Protein AF-A0A7W1PMW9-F1 (afdb_monomer)

Secondary structure (DSSP, 8-state):
-HHHHHHHHHHHHHHTT-HHHHHHHHHT----TTS-SSSSHHHHHHHHHHHHHHTT-HHHHHHHHHTTTSS-GGGGGGHHHHHHHHHHHHHHTT-HHHHHHHHHHHHHHTTT--HHHHHHHHHHHHHHHHTT-SSPPPP-----

Sequence (144 aa):
LHTFARSIRARVAADAGRTAEALDHLERSSWGMVESIFEAEALDRYYRAELLSELGRHAEALDWYRTIAERATYELVYVAPARWRQGRLYENAGDRARAVEAYRTVTRVWREADPPLREIVTQASRRLRTLGAERSPEPETRLP

Radius of gyration: 17.08 Å; Cα contacts (8 Å, |Δi|>4): 151; chains: 1; bounding box: 37×32×57 Å

Nearest PDB structures (foldseek):
  7dhg-assembly1_C  TM=6.725E-01  e=5.195E-03  Homo sapiens
  6hc2-assembly4_S  TM=7.083E-01  e=3.179E-02  Homo sapiens
  4gpk-assembly2_H  TM=4.768E-01  e=1.192E-01  Bacillus thuringiensis serovar thuringiensis
  4gpk-assembly1_D  TM=4.739E-01  e=2.484E-01  Bacillus thuringiensis serovar thuringiensis
  4gpk-assembly2_F  TM=4.873E-01  e=3.332E-01  Bacillus thuringiensis serovar thuringiensis

Foldseek 3Di:
DVQVVLQVVLVVCVVVVNLVSSLVSLVPRDPDPPPDPDDDPLVSLQVNLVSCVVVVVNVVSLVSLVCQPVRDPVSLVCLLVSLLSQLVSCVVVVVLVSNLVSLVSNCVSCVPPDPVSVVSNVVSCVVCVVSVNNDDDDPPPDDD

Structure (mmCIF, N/CA/C/O backbone):
data_AF-A0A7W1PMW9-F1
#
_entry.id   AF-A0A7W1PMW9-F1
#
loop_
_atom_site.group_PDB
_atom_site.id
_atom_site.type_symbol
_atom_site.label_atom_id
_atom_site.label_alt_id
_atom_site.label_comp_id
_atom_site.label_asym_id
_atom_site.label_entity_id
_atom_site.label_seq_id
_atom_site.pdbx_PDB_ins_code
_atom_site.Cartn_x
_atom_site.Cartn_y
_atom_site.Cartn_z
_atom_site.occupancy
_atom_site.B_iso_or_equiv
_atom_site.auth_seq_id
_atom_site.auth_comp_id
_atom_site.auth_asym_id
_atom_site.auth_atom_id
_atom_site.pdbx_PDB_model_num
ATOM 1 N N . LEU A 1 1 ? 21.163 -8.926 -14.166 1.00 58.69 1 LEU A N 1
ATOM 2 C CA . LEU A 1 1 ? 21.327 -7.510 -14.597 1.00 58.69 1 LEU A CA 1
ATOM 3 C C . LEU A 1 1 ? 20.079 -6.860 -15.224 1.00 58.69 1 LEU A C 1
ATOM 5 O O . LEU A 1 1 ? 20.029 -5.641 -15.280 1.00 58.69 1 LEU A O 1
ATOM 9 N N . HIS A 1 2 ? 19.042 -7.601 -15.644 1.00 78.56 2 HIS A N 1
ATOM 10 C CA . HIS A 1 2 ? 17.829 -6.992 -16.228 1.00 78.56 2 HIS A CA 1
ATOM 11 C C . HIS A 1 2 ? 16.819 -6.456 -15.193 1.0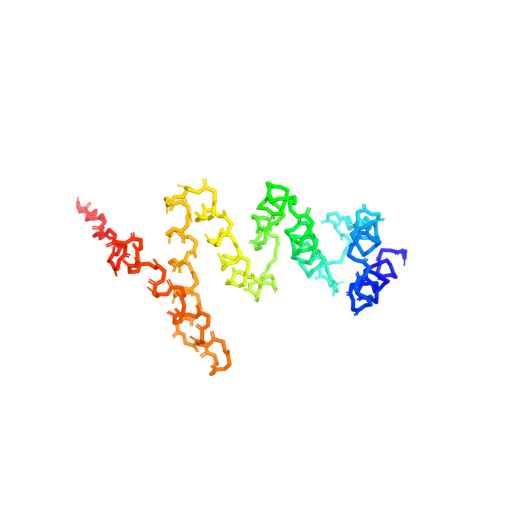0 78.56 2 HIS A C 1
ATOM 13 O O . HIS A 1 2 ? 15.973 -5.637 -15.541 1.00 78.56 2 HIS A O 1
ATOM 19 N N . THR A 1 3 ? 16.899 -6.898 -13.935 1.00 84.31 3 THR A N 1
ATOM 20 C CA . THR A 1 3 ? 15.920 -6.585 -12.881 1.00 84.31 3 THR A CA 1
ATOM 21 C C . THR A 1 3 ? 15.881 -5.096 -12.537 1.00 84.31 3 THR A C 1
ATOM 23 O O . THR A 1 3 ? 14.818 -4.487 -12.617 1.00 84.31 3 THR A O 1
ATOM 26 N N . PHE A 1 4 ? 17.034 -4.477 -12.266 1.00 84.00 4 PHE A N 1
ATOM 27 C CA . PHE A 1 4 ? 17.096 -3.046 -11.954 1.00 84.00 4 PHE A CA 1
ATOM 28 C C . PHE A 1 4 ? 16.629 -2.173 -13.127 1.00 84.00 4 PHE A C 1
ATOM 30 O O . PHE A 1 4 ? 15.825 -1.264 -12.951 1.00 84.00 4 PHE A O 1
ATOM 37 N N . ALA A 1 5 ? 17.031 -2.505 -14.359 1.00 88.81 5 ALA A N 1
ATOM 38 C CA . ALA A 1 5 ? 16.551 -1.800 -15.547 1.00 88.81 5 ALA A CA 1
ATOM 39 C C . ALA A 1 5 ? 15.019 -1.880 -15.696 1.00 88.81 5 ALA A C 1
ATOM 41 O O . ALA A 1 5 ? 14.392 -0.905 -16.107 1.00 88.81 5 ALA A O 1
ATOM 42 N N . ARG A 1 6 ? 14.402 -3.018 -15.346 1.00 90.62 6 ARG A N 1
ATOM 43 C CA . ARG A 1 6 ? 12.938 -3.158 -15.312 1.00 90.62 6 ARG A CA 1
ATOM 44 C C . ARG A 1 6 ? 12.305 -2.315 -14.206 1.00 90.62 6 ARG A C 1
ATOM 46 O O . ARG A 1 6 ? 11.312 -1.659 -14.493 1.00 90.62 6 ARG A O 1
ATOM 53 N N . SER A 1 7 ? 12.897 -2.265 -13.011 1.00 89.38 7 SER A N 1
ATOM 54 C CA . SER A 1 7 ? 12.450 -1.370 -11.931 1.00 89.38 7 SER A CA 1
ATOM 55 C C . SER A 1 7 ? 12.423 0.089 -12.400 1.00 89.38 7 SER A C 1
ATOM 57 O O . SER A 1 7 ? 11.382 0.741 -12.343 1.00 89.38 7 SER A O 1
ATOM 59 N N . ILE A 1 8 ? 13.511 0.581 -13.003 1.00 90.88 8 ILE A N 1
ATOM 60 C CA . ILE A 1 8 ? 13.562 1.953 -13.533 1.00 90.88 8 ILE A CA 1
ATOM 61 C C . ILE A 1 8 ? 12.517 2.180 -14.634 1.00 90.88 8 ILE A C 1
ATOM 63 O O . ILE A 1 8 ? 11.807 3.185 -14.605 1.00 90.88 8 ILE A O 1
ATOM 67 N N . ARG A 1 9 ? 12.359 1.247 -15.583 1.00 94.12 9 ARG A N 1
ATOM 68 C CA . ARG A 1 9 ? 11.322 1.359 -16.627 1.00 94.12 9 ARG A CA 1
ATOM 69 C C . ARG A 1 9 ? 9.913 1.380 -16.044 1.00 94.12 9 ARG A C 1
ATOM 71 O O . ARG A 1 9 ? 9.083 2.138 -16.535 1.00 94.12 9 ARG A O 1
ATOM 78 N N . ALA A 1 10 ? 9.655 0.614 -14.985 1.00 94.38 10 ALA A N 1
ATOM 79 C CA . ALA A 1 10 ? 8.382 0.665 -14.282 1.00 94.38 10 ALA A CA 1
ATOM 80 C C . ALA A 1 10 ? 8.106 2.067 -13.726 1.00 94.38 10 ALA A C 1
ATOM 82 O O . ALA A 1 10 ? 7.001 2.578 -13.886 1.00 94.38 10 ALA A O 1
ATOM 83 N N . ARG A 1 11 ? 9.115 2.731 -13.141 1.00 93.62 11 ARG A N 1
ATOM 84 C CA . ARG A 1 11 ? 8.976 4.111 -12.641 1.00 93.62 11 ARG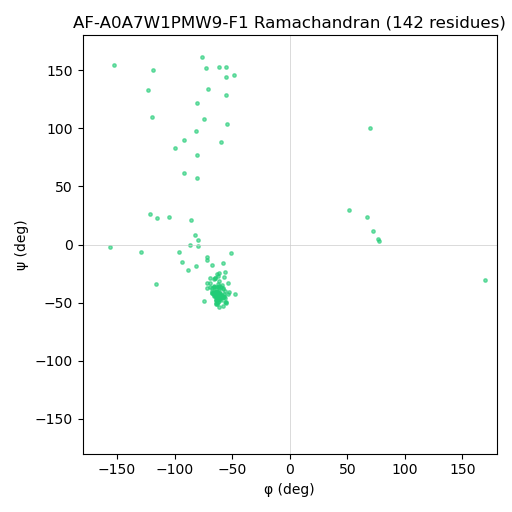 A CA 1
ATOM 85 C C . ARG A 1 11 ? 8.674 5.104 -13.753 1.00 93.62 11 ARG A C 1
ATOM 87 O O . ARG A 1 11 ? 7.774 5.917 -13.593 1.00 93.62 11 ARG A O 1
ATOM 94 N N . VAL A 1 12 ? 9.381 5.005 -14.878 1.00 96.25 12 VAL A N 1
ATOM 95 C CA . VAL A 1 12 ? 9.151 5.875 -16.043 1.00 96.25 12 VAL A CA 1
ATOM 96 C C . VAL A 1 12 ? 7.750 5.665 -16.625 1.00 96.25 12 VAL A C 1
ATOM 98 O O . VAL A 1 12 ? 7.070 6.630 -16.960 1.00 96.25 12 VAL A O 1
ATOM 101 N N . ALA A 1 13 ? 7.294 4.415 -16.736 1.00 97.00 13 ALA A N 1
ATOM 102 C CA . ALA A 1 13 ? 5.946 4.116 -17.212 1.00 97.00 13 ALA A CA 1
ATOM 103 C C . ALA A 1 13 ? 4.866 4.632 -16.244 1.00 97.00 13 ALA A C 1
ATOM 105 O O . ALA A 1 13 ? 3.877 5.205 -16.698 1.00 97.00 13 ALA A O 1
ATOM 106 N N . ALA A 1 14 ? 5.070 4.487 -14.929 1.00 94.69 14 ALA A N 1
ATOM 107 C CA . ALA A 1 14 ? 4.143 4.976 -13.908 1.00 94.69 14 ALA A CA 1
ATOM 108 C C . ALA A 1 14 ? 4.030 6.509 -13.920 1.00 94.69 14 ALA A C 1
ATOM 110 O O . ALA A 1 14 ? 2.920 7.033 -13.918 1.00 94.69 14 ALA A O 1
ATOM 111 N N . ASP A 1 15 ? 5.159 7.218 -14.009 1.00 95.50 15 ASP A N 1
ATOM 112 C CA . ASP A 1 15 ? 5.196 8.686 -14.103 1.00 95.50 15 ASP A CA 1
ATOM 113 C C . ASP A 1 15 ? 4.477 9.202 -15.363 1.00 95.50 15 ASP A C 1
ATOM 115 O O . ASP A 1 15 ? 3.809 10.231 -15.346 1.00 95.50 15 ASP A O 1
ATOM 119 N N . ALA A 1 16 ? 4.512 8.419 -16.445 1.00 96.88 16 ALA A N 1
ATOM 120 C CA . ALA A 1 16 ? 3.770 8.693 -17.672 1.00 96.88 16 ALA A CA 1
ATOM 121 C C . ALA A 1 16 ? 2.288 8.248 -17.640 1.00 96.88 16 ALA A C 1
ATOM 123 O O . ALA A 1 16 ? 1.633 8.253 -18.683 1.00 96.88 16 ALA A O 1
ATOM 124 N N . GLY A 1 17 ? 1.760 7.812 -16.489 1.00 95.88 17 GLY A N 1
ATOM 125 C CA . GLY A 1 17 ? 0.374 7.350 -16.332 1.00 95.88 17 GLY A CA 1
ATOM 126 C C . GLY A 1 17 ? 0.072 5.986 -16.966 1.00 95.88 17 GLY A C 1
ATOM 127 O O . GLY A 1 17 ? -1.090 5.601 -17.093 1.00 95.88 17 GLY A O 1
ATOM 128 N N . ARG A 1 18 ? 1.095 5.227 -17.378 1.00 97.75 18 ARG A N 1
ATOM 129 C CA . ARG A 1 18 ? 0.954 3.899 -17.997 1.00 97.75 18 ARG A CA 1
ATOM 130 C C . ARG A 1 18 ? 1.011 2.800 -16.934 1.00 97.75 18 ARG A C 1
ATOM 132 O O . ARG A 1 18 ? 1.888 1.939 -16.954 1.00 97.75 18 ARG A O 1
ATOM 139 N N . THR A 1 19 ? 0.057 2.820 -16.000 1.00 97.19 19 THR A N 1
ATOM 140 C CA . THR A 1 19 ? 0.023 1.955 -14.801 1.00 97.19 19 THR A CA 1
ATOM 141 C C . THR A 1 19 ? 0.142 0.458 -15.120 1.00 97.19 19 THR A C 1
ATOM 143 O O . THR A 1 19 ? 0.891 -0.257 -14.457 1.00 97.19 19 THR A O 1
ATOM 146 N N . ALA A 1 20 ? -0.544 -0.034 -16.159 1.00 97.31 20 ALA A N 1
ATOM 147 C CA . ALA A 1 20 ? -0.486 -1.450 -16.539 1.00 97.31 20 ALA A CA 1
ATOM 148 C C . ALA A 1 20 ? 0.892 -1.871 -17.085 1.00 97.31 20 ALA A C 1
ATOM 150 O O . ALA A 1 20 ? 1.388 -2.944 -16.748 1.00 97.31 20 ALA A O 1
ATOM 151 N N . GLU A 1 21 ? 1.532 -1.015 -17.887 1.00 97.38 21 GLU A N 1
ATOM 152 C CA . GLU A 1 21 ? 2.891 -1.247 -18.395 1.00 97.38 21 GLU A CA 1
ATOM 153 C C . GLU A 1 21 ? 3.916 -1.207 -17.256 1.00 97.38 21 GLU A C 1
ATOM 155 O O . GLU A 1 21 ? 4.809 -2.051 -17.179 1.00 97.38 21 GLU A O 1
ATOM 160 N N . ALA A 1 22 ? 3.755 -0.258 -16.330 1.00 96.94 22 ALA A N 1
ATOM 161 C CA . ALA A 1 22 ? 4.592 -0.171 -15.144 1.00 96.94 22 ALA A CA 1
ATOM 162 C C . ALA A 1 22 ? 4.524 -1.454 -14.310 1.00 96.94 22 ALA A C 1
ATOM 164 O O . ALA A 1 22 ? 5.559 -1.979 -13.891 1.00 96.94 22 ALA A O 1
ATOM 165 N N . LEU A 1 23 ? 3.313 -1.982 -14.107 1.00 96.44 23 LEU A N 1
ATOM 166 C CA . LEU A 1 23 ? 3.119 -3.223 -13.373 1.00 96.44 23 LEU A CA 1
ATOM 167 C C . LEU A 1 23 ? 3.805 -4.387 -14.089 1.00 96.44 23 LEU A C 1
ATOM 169 O O . LEU A 1 23 ? 4.603 -5.072 -13.460 1.00 96.44 23 LEU A O 1
ATOM 173 N N . ASP A 1 24 ? 3.579 -4.557 -15.392 1.00 95.69 24 ASP A N 1
ATOM 174 C CA . ASP A 1 24 ? 4.196 -5.622 -16.192 1.00 95.69 24 ASP A CA 1
ATOM 175 C C . ASP A 1 24 ? 5.732 -5.651 -16.065 1.00 95.69 24 ASP A C 1
ATOM 177 O O . ASP A 1 24 ? 6.338 -6.717 -15.909 1.00 95.69 24 ASP A O 1
ATOM 181 N N . HIS A 1 25 ? 6.379 -4.483 -16.048 1.00 94.44 25 HIS A N 1
ATOM 182 C CA . HIS A 1 25 ? 7.816 -4.394 -15.799 1.00 94.44 25 HIS A CA 1
ATOM 183 C C . HIS A 1 25 ? 8.227 -4.943 -14.425 1.00 94.44 25 HIS A C 1
ATOM 185 O O . HIS A 1 25 ? 9.223 -5.671 -14.348 1.00 94.44 25 HIS A O 1
ATOM 191 N N . LEU A 1 26 ? 7.467 -4.644 -13.365 1.00 91.94 26 LEU A N 1
ATOM 192 C CA . LEU A 1 26 ? 7.713 -5.177 -12.021 1.00 91.94 26 LEU A CA 1
ATOM 193 C C . LEU A 1 26 ? 7.361 -6.663 -11.898 1.00 91.94 26 LEU A C 1
ATOM 195 O O . LEU A 1 26 ? 8.031 -7.380 -11.167 1.00 91.94 26 LEU A O 1
ATOM 199 N N . GLU A 1 27 ? 6.353 -7.174 -12.605 1.00 91.06 27 GLU A N 1
ATOM 200 C CA . GLU A 1 27 ? 6.028 -8.611 -12.557 1.00 91.06 27 GLU A CA 1
ATOM 201 C C . GLU A 1 27 ? 7.110 -9.463 -13.227 1.00 91.06 27 GLU A C 1
ATOM 203 O O . GLU A 1 27 ? 7.350 -10.604 -12.835 1.00 91.06 27 GLU A O 1
ATOM 208 N N . ARG A 1 28 ? 7.803 -8.886 -14.213 1.00 88.38 28 ARG A N 1
ATOM 209 C CA . ARG A 1 28 ? 8.942 -9.495 -14.911 1.00 88.38 28 ARG A CA 1
ATOM 210 C C . ARG A 1 28 ? 10.277 -9.252 -14.206 1.00 88.38 28 ARG A C 1
ATOM 212 O O . ARG A 1 28 ? 11.323 -9.674 -14.720 1.00 88.38 28 ARG A O 1
ATOM 219 N N . SER A 1 29 ? 10.295 -8.533 -13.086 1.00 80.44 29 SER A N 1
ATOM 220 C CA . SER A 1 29 ? 11.501 -8.358 -12.286 1.00 80.44 29 SER A CA 1
ATOM 221 C C . SER A 1 29 ? 11.688 -9.604 -11.408 1.00 80.44 29 SER A C 1
ATOM 223 O O . SER A 1 29 ? 10.809 -10.018 -10.658 1.00 80.44 29 SER A O 1
ATOM 225 N N . SER A 1 30 ? 12.827 -10.278 -11.561 1.00 69.19 30 SER A N 1
ATOM 226 C CA . SER A 1 30 ? 13.188 -11.429 -10.735 1.00 69.19 30 SER A CA 1
ATOM 227 C C . SER A 1 30 ? 14.146 -10.946 -9.653 1.00 69.19 30 SER A C 1
ATOM 229 O O . SER A 1 30 ? 15.365 -10.993 -9.834 1.00 69.19 30 SER A O 1
ATOM 231 N N . TRP A 1 31 ? 13.600 -10.407 -8.565 1.00 69.50 31 TRP A N 1
ATOM 232 C CA . TRP A 1 31 ? 14.373 -10.204 -7.342 1.00 69.50 31 TRP A CA 1
ATOM 233 C C . TRP A 1 31 ? 14.559 -11.578 -6.685 1.00 69.50 31 TRP A C 1
ATOM 235 O O . TRP A 1 31 ? 13.596 -12.201 -6.238 1.00 69.50 31 TRP A O 1
ATOM 245 N N . GLY A 1 32 ? 15.779 -12.117 -6.739 1.00 59.47 32 GLY A N 1
ATOM 246 C CA . GLY A 1 32 ? 16.118 -13.375 -6.076 1.00 59.47 32 GLY A CA 1
ATOM 247 C C . GLY A 1 32 ? 16.209 -13.188 -4.560 1.00 59.47 32 GLY A C 1
ATOM 248 O O . GLY A 1 32 ? 16.588 -12.121 -4.095 1.00 59.47 32 GLY A O 1
ATOM 249 N N . MET A 1 33 ? 15.937 -14.244 -3.784 1.00 51.44 33 MET A N 1
ATOM 250 C CA . MET A 1 33 ? 15.950 -14.221 -2.306 1.00 51.44 33 MET A CA 1
ATOM 251 C C . MET A 1 33 ? 17.300 -13.792 -1.685 1.00 51.44 33 MET A C 1
ATOM 253 O O . MET A 1 33 ? 17.358 -13.487 -0.499 1.00 51.44 33 MET A O 1
ATOM 257 N N . VAL A 1 34 ? 18.383 -13.811 -2.471 1.00 49.41 34 VAL A N 1
ATOM 258 C CA . VAL A 1 34 ? 19.773 -13.592 -2.030 1.00 49.41 34 VAL A CA 1
ATOM 259 C C . VAL A 1 34 ? 20.490 -12.531 -2.886 1.00 49.41 34 VAL A C 1
ATOM 261 O O . VAL A 1 34 ? 21.603 -12.119 -2.569 1.00 49.41 34 VAL A O 1
ATOM 264 N N . GLU A 1 35 ? 19.865 -12.036 -3.960 1.00 47.31 35 GLU A N 1
ATOM 265 C CA . GLU A 1 35 ? 20.504 -11.073 -4.861 1.00 47.31 35 GLU A CA 1
ATOM 266 C C . GLU A 1 35 ? 20.197 -9.639 -4.426 1.00 47.31 35 GLU A C 1
ATOM 268 O O . GLU A 1 35 ? 19.241 -9.009 -4.865 1.00 47.31 35 GLU A O 1
ATOM 273 N N . SER A 1 36 ? 21.090 -9.144 -3.570 1.00 52.41 36 SER A N 1
ATOM 274 C CA . SER A 1 36 ? 21.241 -7.757 -3.141 1.00 52.41 36 SER A CA 1
ATOM 275 C C . SER A 1 36 ? 20.129 -7.204 -2.242 1.00 52.41 36 SER A C 1
ATOM 277 O O . SER A 1 36 ? 19.118 -6.664 -2.677 1.00 52.41 36 SER A O 1
ATOM 279 N N . ILE A 1 37 ? 20.437 -7.182 -0.943 1.00 51.09 37 ILE A N 1
ATOM 280 C CA . ILE A 1 37 ? 19.869 -6.274 0.074 1.00 51.09 37 ILE A CA 1
ATOM 281 C C . ILE A 1 37 ? 19.917 -4.783 -0.322 1.00 51.09 37 ILE A C 1
ATOM 283 O O . ILE A 1 37 ? 19.339 -3.950 0.371 1.00 51.09 37 ILE A O 1
ATOM 287 N N . PHE A 1 38 ? 20.578 -4.439 -1.427 1.00 55.03 38 PHE A N 1
ATOM 288 C CA . PHE A 1 38 ? 20.664 -3.097 -1.970 1.00 55.03 38 PHE A CA 1
ATOM 289 C C . PHE A 1 38 ? 20.078 -3.072 -3.385 1.00 55.03 38 PHE A C 1
ATOM 291 O O . PHE A 1 38 ? 20.633 -3.643 -4.318 1.00 55.03 38 PHE A O 1
ATOM 298 N N . GLU A 1 39 ? 18.920 -2.433 -3.536 1.00 58.78 39 GLU A N 1
ATOM 299 C CA . GLU A 1 39 ? 18.816 -1.153 -4.265 1.00 58.78 39 GLU A CA 1
ATOM 300 C C . GLU A 1 39 ? 17.351 -0.778 -4.518 1.00 58.78 39 GLU A C 1
ATOM 302 O O . GLU A 1 39 ? 17.026 0.405 -4.499 1.00 58.78 39 GLU A O 1
ATOM 307 N N . ALA A 1 40 ? 16.438 -1.745 -4.666 1.00 65.75 40 ALA A N 1
ATOM 308 C CA . ALA A 1 40 ? 15.032 -1.413 -4.911 1.00 65.75 40 ALA A CA 1
ATOM 309 C C . ALA A 1 40 ? 13.997 -2.476 -4.519 1.00 65.75 40 ALA A C 1
ATOM 311 O O . ALA A 1 40 ? 12.819 -2.189 -4.663 1.00 65.75 40 ALA A O 1
ATOM 312 N N . GLU A 1 41 ? 14.345 -3.668 -4.014 1.00 80.88 41 GLU A N 1
ATOM 313 C CA . GLU A 1 41 ? 13.343 -4.743 -3.857 1.00 80.88 41 GLU A CA 1
ATOM 314 C C . GLU A 1 41 ? 12.137 -4.323 -2.994 1.00 80.88 41 GLU A C 1
ATOM 316 O O . GLU A 1 41 ? 10.988 -4.497 -3.398 1.00 80.88 41 GLU A O 1
ATOM 321 N N . ALA A 1 42 ? 12.367 -3.741 -1.815 1.00 85.25 42 ALA A N 1
ATOM 322 C CA . ALA A 1 42 ? 11.272 -3.287 -0.957 1.00 85.25 42 ALA A CA 1
ATOM 323 C C . ALA A 1 42 ? 10.478 -2.128 -1.576 1.00 85.25 42 ALA A C 1
ATOM 325 O O . ALA A 1 42 ? 9.252 -2.082 -1.456 1.00 85.25 42 ALA A O 1
ATOM 326 N N . LEU A 1 43 ? 11.171 -1.227 -2.281 1.00 87.31 43 LEU A N 1
ATOM 327 C CA . LEU A 1 43 ? 10.544 -0.148 -3.037 1.00 87.31 43 LEU A CA 1
ATOM 328 C C . LEU A 1 43 ? 9.655 -0.710 -4.151 1.00 87.31 43 LEU A C 1
ATOM 330 O O . LEU A 1 43 ? 8.519 -0.270 -4.284 1.00 87.31 43 LEU A O 1
ATOM 334 N N . ASP A 1 44 ? 10.135 -1.689 -4.913 1.00 90.62 44 ASP A N 1
ATOM 335 C CA . ASP A 1 44 ? 9.416 -2.353 -5.998 1.00 90.62 44 ASP A CA 1
ATOM 336 C C . ASP A 1 44 ? 8.206 -3.122 -5.472 1.00 90.62 44 ASP A C 1
ATOM 338 O O . ASP A 1 44 ? 7.138 -3.047 -6.071 1.00 90.62 44 ASP A O 1
ATOM 342 N N . ARG A 1 45 ? 8.327 -3.813 -4.332 1.00 91.62 45 ARG A N 1
ATOM 343 C CA . ARG A 1 45 ? 7.190 -4.477 -3.672 1.00 91.62 45 ARG A CA 1
ATOM 344 C C . ARG A 1 45 ? 6.124 -3.472 -3.252 1.00 91.62 45 ARG A C 1
ATOM 346 O O . ARG A 1 45 ? 4.946 -3.671 -3.547 1.00 91.62 45 ARG A O 1
ATOM 353 N N . TYR A 1 46 ? 6.537 -2.373 -2.620 1.00 93.94 46 TYR A N 1
ATOM 354 C CA . TYR A 1 46 ? 5.630 -1.288 -2.254 1.00 93.94 46 TYR A CA 1
ATOM 355 C C . TYR A 1 46 ? 4.967 -0.675 -3.498 1.00 93.94 46 TYR A C 1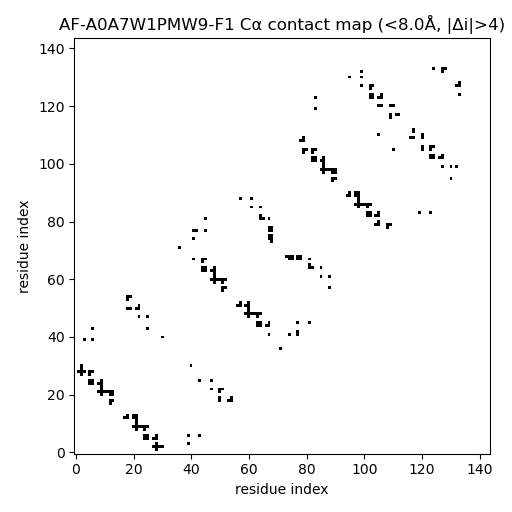
ATOM 357 O O . TYR A 1 46 ? 3.752 -0.500 -3.531 1.00 93.94 46 TYR A O 1
ATOM 365 N N . TYR A 1 47 ? 5.734 -0.397 -4.553 1.00 94.19 47 TYR A N 1
ATOM 366 C CA . TYR A 1 47 ? 5.200 0.205 -5.775 1.00 94.19 47 TYR A CA 1
ATOM 367 C C . TYR A 1 47 ? 4.293 -0.735 -6.557 1.00 94.19 47 TYR A C 1
ATOM 369 O O . TYR A 1 47 ? 3.275 -0.301 -7.084 1.00 94.19 47 TYR A O 1
ATOM 377 N N . ARG A 1 48 ? 4.609 -2.030 -6.594 1.00 95.75 48 ARG A N 1
ATOM 378 C CA . ARG A 1 48 ? 3.727 -3.046 -7.164 1.00 95.75 48 ARG A CA 1
ATOM 379 C C . ARG A 1 48 ? 2.372 -3.032 -6.464 1.00 95.75 48 ARG A C 1
ATOM 381 O O . ARG A 1 48 ? 1.351 -3.070 -7.142 1.00 95.75 48 ARG A O 1
ATOM 388 N N . ALA A 1 49 ? 2.357 -2.915 -5.137 1.00 97.00 49 ALA A N 1
ATOM 389 C CA . ALA A 1 49 ? 1.122 -2.796 -4.371 1.00 97.00 49 ALA A CA 1
ATOM 390 C C . ALA A 1 49 ? 0.333 -1.514 -4.708 1.00 97.00 49 ALA A C 1
ATOM 392 O O . ALA A 1 49 ? -0.888 -1.578 -4.856 1.00 97.00 49 ALA A O 1
ATOM 393 N N . GLU A 1 50 ? 1.006 -0.371 -4.884 1.00 97.38 50 GLU A N 1
ATOM 394 C CA . GLU A 1 50 ? 0.357 0.881 -5.310 1.00 97.38 50 GLU A CA 1
ATOM 395 C C . GLU A 1 50 ? -0.273 0.733 -6.706 1.00 97.38 50 GLU A C 1
ATOM 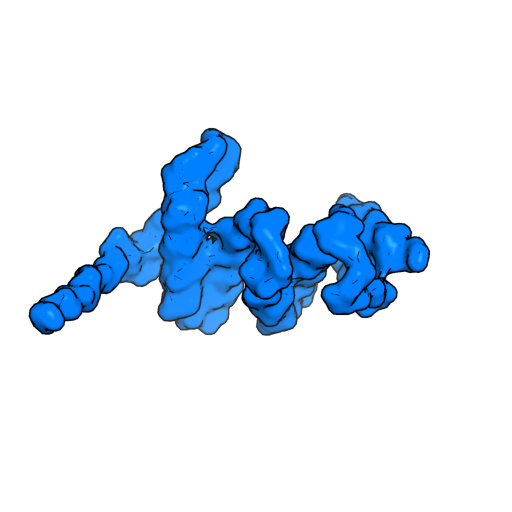397 O O . GLU A 1 50 ? -1.465 0.993 -6.863 1.00 97.38 50 GLU A O 1
ATOM 402 N N . LEU A 1 51 ? 0.471 0.214 -7.691 1.00 97.81 51 LEU A N 1
ATOM 403 C CA . LEU A 1 51 ? -0.020 0.011 -9.062 1.00 97.81 51 LEU A CA 1
ATOM 404 C C . LEU A 1 51 ? -1.195 -0.977 -9.116 1.00 97.81 51 LEU A C 1
ATOM 406 O O . LEU A 1 51 ? -2.184 -0.747 -9.809 1.00 97.81 51 LEU A O 1
ATOM 410 N N . LEU A 1 52 ? -1.122 -2.074 -8.356 1.00 98.12 52 LEU A N 1
ATOM 411 C CA . LEU A 1 52 ? -2.233 -3.019 -8.216 1.00 98.12 52 LEU A CA 1
ATOM 412 C C . LEU A 1 52 ? -3.465 -2.341 -7.609 1.00 98.12 52 LEU A C 1
ATOM 414 O O . LEU A 1 52 ? -4.581 -2.549 -8.085 1.00 98.12 52 LEU A O 1
ATOM 418 N N . SER A 1 53 ? -3.273 -1.506 -6.585 1.00 97.81 53 SER A N 1
ATOM 419 C CA . SER A 1 53 ? -4.363 -0.761 -5.960 1.00 97.81 53 SER A CA 1
ATOM 420 C C . SER A 1 53 ? -5.011 0.232 -6.929 1.00 97.81 53 SER A C 1
ATOM 422 O O . SER A 1 53 ? -6.236 0.341 -6.929 1.00 97.81 53 SER A O 1
ATOM 424 N N . GLU A 1 54 ? -4.224 0.938 -7.744 1.00 96.81 54 GLU A N 1
ATOM 425 C CA . GLU A 1 54 ? -4.717 1.859 -8.780 1.00 96.81 54 GLU A CA 1
ATOM 426 C C . GLU A 1 54 ? -5.544 1.141 -9.852 1.00 96.81 54 GLU A C 1
ATOM 428 O O . GLU A 1 54 ? -6.563 1.661 -10.300 1.00 96.81 54 GLU A O 1
ATOM 433 N N . LEU A 1 55 ? -5.158 -0.085 -10.209 1.00 97.56 55 LEU A N 1
ATOM 434 C CA . LEU A 1 55 ? -5.887 -0.935 -11.155 1.00 97.56 55 LEU A CA 1
ATOM 435 C C . LEU A 1 55 ? -7.105 -1.647 -10.536 1.00 97.56 55 LEU A C 1
ATOM 437 O O . LEU A 1 55 ? -7.725 -2.480 -11.195 1.00 97.56 55 LEU A O 1
ATOM 441 N N . GLY A 1 56 ? -7.441 -1.382 -9.269 1.00 97.38 56 GLY A N 1
ATOM 442 C CA . GLY A 1 56 ? -8.557 -2.036 -8.574 1.00 97.38 56 GLY A CA 1
ATOM 443 C C . GLY A 1 56 ? -8.270 -3.469 -8.101 1.00 97.38 56 GLY A C 1
ATOM 444 O O . GLY A 1 56 ? -9.148 -4.123 -7.538 1.00 97.38 56 GLY A O 1
ATOM 445 N N . ARG A 1 57 ? -7.039 -3.972 -8.265 1.00 98.00 57 ARG A N 1
ATOM 446 C CA . ARG A 1 57 ? -6.590 -5.311 -7.831 1.00 98.00 57 ARG A CA 1
ATOM 447 C C . ARG A 1 57 ? -6.252 -5.311 -6.334 1.00 98.00 57 ARG A C 1
ATOM 449 O O . ARG A 1 57 ? -5.135 -5.607 -5.914 1.00 98.00 57 ARG A O 1
ATOM 456 N N . HIS A 1 58 ? -7.231 -4.940 -5.509 1.00 97.88 58 HIS A N 1
ATOM 457 C CA . HIS A 1 58 ? -7.036 -4.631 -4.088 1.00 97.88 58 HIS A CA 1
ATOM 458 C C . HIS A 1 58 ? -6.558 -5.817 -3.243 1.00 97.88 58 HIS A C 1
ATOM 460 O O . HIS A 1 58 ? -5.741 -5.622 -2.346 1.00 97.88 58 HIS A O 1
ATOM 466 N N . ALA A 1 59 ? -7.032 -7.035 -3.523 1.00 97.06 59 ALA A N 1
ATOM 467 C CA . ALA A 1 59 ? -6.599 -8.230 -2.795 1.00 97.06 59 ALA A CA 1
ATOM 468 C C . ALA A 1 59 ? -5.095 -8.488 -2.987 1.00 97.06 59 ALA A C 1
ATOM 470 O O . ALA A 1 59 ? -4.359 -8.639 -2.017 1.00 97.06 59 ALA A O 1
ATOM 471 N N . GLU A 1 60 ? -4.622 -8.423 -4.231 1.00 97.06 60 GLU A N 1
ATOM 472 C CA . GLU A 1 60 ? -3.204 -8.605 -4.546 1.00 97.06 60 GLU A CA 1
ATOM 473 C C . GLU A 1 60 ? -2.350 -7.460 -3.994 1.00 97.06 60 GLU A C 1
ATOM 475 O O . GLU A 1 60 ? -1.254 -7.689 -3.486 1.00 97.06 60 GLU A O 1
ATOM 480 N N . ALA A 1 61 ? -2.857 -6.223 -4.032 1.00 98.06 61 ALA A N 1
ATOM 481 C CA . ALA A 1 61 ? -2.186 -5.093 -3.397 1.00 98.06 61 ALA A CA 1
ATOM 482 C C . ALA A 1 61 ? -1.976 -5.330 -1.890 1.00 98.06 61 ALA A C 1
ATOM 484 O O . ALA A 1 61 ? -0.883 -5.100 -1.373 1.00 98.06 61 ALA A O 1
ATOM 485 N N . LEU A 1 62 ? -3.001 -5.825 -1.184 1.00 97.62 62 LEU A N 1
ATOM 486 C CA . LEU A 1 62 ? -2.912 -6.158 0.241 1.00 97.62 62 LEU A CA 1
ATOM 487 C C . LEU A 1 62 ? -1.867 -7.242 0.523 1.00 97.62 62 LEU A C 1
ATOM 489 O O . LEU A 1 62 ? -1.131 -7.114 1.507 1.00 97.62 62 LEU A O 1
ATOM 493 N N . ASP A 1 63 ? -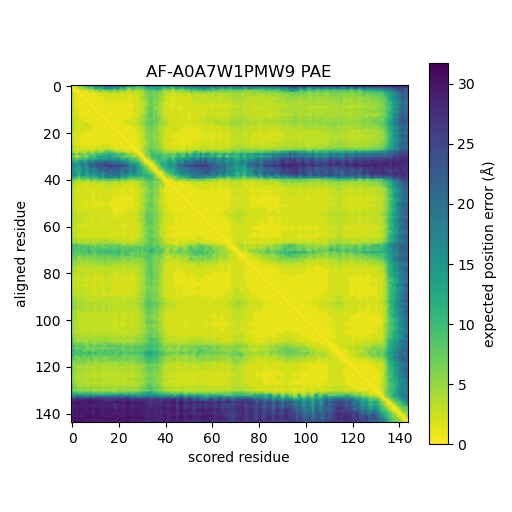1.778 -8.264 -0.332 1.00 95.31 63 ASP A N 1
ATOM 494 C CA . ASP A 1 63 ? -0.761 -9.310 -0.220 1.00 95.31 63 ASP A CA 1
ATOM 495 C C . ASP A 1 63 ? 0.650 -8.737 -0.347 1.00 95.31 63 ASP A C 1
ATOM 497 O O . ASP A 1 63 ? 1.491 -9.013 0.508 1.00 95.31 63 ASP A O 1
ATOM 501 N N . TRP A 1 64 ? 0.897 -7.860 -1.324 1.00 95.00 64 TRP A N 1
ATOM 502 C CA . TRP A 1 64 ? 2.200 -7.206 -1.468 1.00 95.00 64 TRP A CA 1
ATOM 503 C C . TRP A 1 64 ? 2.534 -6.282 -0.297 1.00 95.00 64 TRP A C 1
ATOM 505 O O . TRP A 1 64 ? 3.646 -6.362 0.231 1.00 95.00 64 TRP A O 1
ATOM 515 N N . TYR A 1 65 ? 1.586 -5.462 0.171 1.00 95.88 65 TYR A N 1
ATOM 516 C CA . TYR A 1 65 ? 1.809 -4.604 1.342 1.00 95.88 65 TYR A CA 1
ATOM 517 C C . TYR A 1 65 ? 2.165 -5.393 2.599 1.00 95.88 65 TYR A C 1
ATOM 519 O O . TYR A 1 65 ? 2.954 -4.915 3.412 1.00 95.88 65 TYR A O 1
ATOM 527 N N . ARG A 1 66 ? 1.591 -6.589 2.774 1.00 92.62 66 ARG A N 1
ATOM 528 C CA . ARG A 1 66 ? 1.863 -7.439 3.937 1.00 92.62 66 ARG A CA 1
ATOM 529 C C . ARG A 1 66 ? 3.312 -7.920 3.983 1.00 92.62 66 ARG A C 1
ATOM 531 O O . ARG A 1 66 ? 3.831 -8.057 5.079 1.00 92.62 66 ARG A O 1
ATOM 538 N N . THR A 1 67 ? 3.967 -8.066 2.830 1.00 90.50 67 THR A N 1
ATOM 539 C CA . THR A 1 67 ? 5.376 -8.492 2.769 1.00 90.50 67 THR A CA 1
ATOM 540 C C . THR A 1 67 ? 6.380 -7.431 3.237 1.00 90.50 67 THR A C 1
ATOM 542 O O . THR A 1 67 ? 7.569 -7.720 3.374 1.00 90.50 67 THR A O 1
ATOM 545 N N . ILE A 1 68 ? 5.948 -6.180 3.434 1.00 90.25 68 ILE A N 1
ATOM 546 C CA . ILE A 1 68 ? 6.835 -5.084 3.834 1.00 90.25 68 ILE A CA 1
ATOM 547 C C . ILE A 1 68 ? 7.293 -5.264 5.286 1.00 90.25 68 ILE A C 1
ATOM 549 O O . ILE A 1 68 ? 6.481 -5.479 6.184 1.00 90.25 68 ILE A O 1
ATOM 553 N N . ALA A 1 69 ? 8.597 -5.085 5.502 1.00 82.75 69 ALA A N 1
ATOM 554 C CA . ALA A 1 69 ? 9.318 -5.280 6.759 1.00 82.75 69 ALA A CA 1
ATOM 555 C C . ALA A 1 69 ? 9.397 -6.734 7.250 1.00 82.75 69 ALA A C 1
ATOM 557 O O . ALA A 1 69 ? 9.637 -6.970 8.433 1.00 82.75 69 ALA A O 1
ATOM 558 N N . GLU A 1 70 ? 9.265 -7.705 6.342 1.00 79.88 70 GLU A N 1
ATOM 559 C CA . GLU A 1 70 ? 9.502 -9.122 6.647 1.00 79.88 70 GLU A CA 1
ATOM 560 C C . GLU A 1 70 ? 10.967 -9.550 6.454 1.00 79.88 70 GLU A C 1
ATOM 562 O O . GLU A 1 70 ? 11.378 -10.552 7.036 1.00 79.88 70 GLU A O 1
ATOM 567 N N . ARG A 1 71 ? 11.766 -8.830 5.645 1.00 76.06 71 ARG A N 1
ATOM 568 C CA . ARG A 1 71 ? 13.092 -9.323 5.206 1.00 76.06 71 ARG A CA 1
ATOM 569 C C . ARG A 1 71 ? 14.279 -8.498 5.687 1.00 76.06 71 ARG A C 1
ATOM 571 O O . ARG A 1 71 ? 15.336 -9.069 5.941 1.00 76.06 71 ARG A O 1
ATOM 578 N N . ALA A 1 72 ? 14.137 -7.179 5.818 1.00 75.56 72 ALA A N 1
ATOM 579 C CA . ALA A 1 72 ? 15.252 -6.322 6.214 1.00 75.56 72 ALA A CA 1
ATOM 580 C C . ALA A 1 72 ? 14.833 -5.036 6.940 1.00 75.56 72 ALA A C 1
ATOM 582 O O . ALA A 1 72 ? 13.759 -4.480 6.723 1.00 75.56 72 ALA A O 1
ATOM 583 N N . THR A 1 73 ? 15.739 -4.507 7.767 1.00 79.12 73 THR A N 1
ATOM 584 C CA . THR A 1 73 ? 15.523 -3.283 8.559 1.00 79.12 73 THR A CA 1
ATOM 585 C C . THR A 1 73 ? 15.356 -2.026 7.699 1.00 79.12 73 THR A C 1
ATOM 587 O O . THR A 1 73 ? 14.654 -1.101 8.096 1.00 79.12 73 THR A O 1
ATOM 590 N N . TYR A 1 74 ? 15.951 -1.964 6.503 1.00 77.88 74 TYR A N 1
ATOM 591 C CA . TYR A 1 74 ? 15.795 -0.793 5.629 1.00 77.88 74 TYR A CA 1
ATOM 592 C C . TYR A 1 74 ? 14.359 -0.639 5.099 1.00 77.88 74 TYR A C 1
ATOM 594 O O . TYR A 1 74 ? 13.970 0.446 4.679 1.00 77.88 74 TYR A O 1
ATOM 602 N N . GLU A 1 75 ? 13.539 -1.692 5.162 1.00 85.81 75 GLU A N 1
ATOM 603 C CA . GLU A 1 75 ? 12.131 -1.653 4.755 1.00 85.81 75 GLU A CA 1
ATOM 604 C C . GLU A 1 75 ? 11.251 -0.861 5.724 1.00 85.81 75 GLU A C 1
ATOM 606 O O . GLU A 1 75 ? 10.118 -0.516 5.385 1.00 85.81 75 GLU A O 1
ATOM 611 N N . LEU A 1 76 ? 11.759 -0.549 6.924 1.00 87.12 76 LEU A N 1
ATOM 612 C CA . LEU A 1 76 ? 11.003 0.149 7.964 1.00 87.12 76 LEU A CA 1
ATOM 613 C C . LEU A 1 76 ? 10.459 1.503 7.492 1.00 87.12 76 LEU A C 1
ATOM 615 O O . LEU A 1 76 ? 9.387 1.915 7.938 1.00 87.12 76 LEU A O 1
ATOM 619 N N . VAL A 1 77 ? 11.131 2.153 6.534 1.00 88.50 77 VAL A N 1
ATOM 620 C CA . VAL A 1 77 ? 10.663 3.405 5.915 1.00 88.50 77 VAL A CA 1
ATOM 621 C C . VAL A 1 77 ? 9.314 3.246 5.195 1.00 88.50 77 VAL A C 1
ATOM 623 O O . VAL A 1 77 ? 8.562 4.213 5.088 1.00 88.50 77 VAL A O 1
ATOM 626 N N . TYR A 1 78 ? 8.964 2.030 4.759 1.00 91.81 78 TYR A N 1
ATOM 627 C CA . TYR A 1 78 ? 7.712 1.720 4.061 1.00 91.81 78 TYR A CA 1
ATOM 628 C C . TYR A 1 78 ? 6.606 1.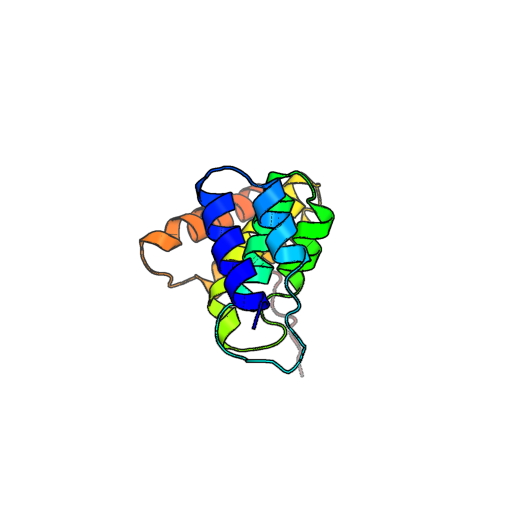182 4.974 1.00 91.81 78 TYR A C 1
ATOM 630 O O . TYR A 1 78 ? 5.468 1.065 4.521 1.00 91.81 78 TYR A O 1
ATOM 638 N N . VAL A 1 79 ? 6.874 0.905 6.256 1.00 93.50 79 VAL A N 1
ATOM 639 C CA . VAL A 1 79 ? 5.883 0.295 7.164 1.00 93.50 79 VAL A CA 1
ATOM 640 C C . VAL A 1 79 ? 4.651 1.176 7.339 1.00 93.50 79 VAL A C 1
ATOM 642 O O . VAL A 1 79 ? 3.528 0.720 7.133 1.00 93.50 79 VAL A O 1
ATOM 645 N N . ALA A 1 80 ? 4.834 2.438 7.723 1.00 95.00 80 ALA A N 1
ATOM 646 C CA . ALA A 1 80 ? 3.707 3.341 7.926 1.00 95.00 80 ALA A CA 1
ATOM 647 C C . ALA A 1 80 ? 2.974 3.694 6.613 1.00 95.00 80 ALA A C 1
ATOM 649 O O . ALA A 1 80 ? 1.744 3.622 6.618 1.00 95.00 80 ALA A O 1
ATOM 650 N N . PRO A 1 81 ? 3.654 3.968 5.478 1.00 95.44 81 PRO A N 1
ATOM 651 C CA . PRO A 1 81 ? 2.994 4.096 4.178 1.00 95.44 81 PRO A CA 1
ATOM 652 C C . PRO A 1 81 ? 2.163 2.863 3.798 1.00 95.44 81 PRO A C 1
ATOM 654 O O . PRO A 1 81 ? 0.983 2.994 3.474 1.00 95.44 81 PRO A O 1
ATOM 657 N N . ALA A 1 82 ? 2.731 1.656 3.902 1.00 96.94 82 ALA A N 1
ATOM 658 C CA . ALA A 1 82 ? 2.031 0.415 3.575 1.00 96.94 82 ALA A CA 1
ATOM 659 C C . ALA A 1 82 ? 0.807 0.215 4.478 1.00 96.94 82 ALA A C 1
ATOM 661 O O . ALA A 1 82 ? -0.290 -0.055 3.992 1.00 96.94 82 ALA A O 1
ATOM 662 N N . ARG A 1 83 ? 0.955 0.440 5.789 1.00 97.88 83 ARG A N 1
ATOM 663 C CA . ARG A 1 83 ? -0.149 0.328 6.754 1.00 97.88 83 ARG A CA 1
ATOM 664 C C . ARG A 1 83 ? -1.233 1.377 6.521 1.00 97.88 83 ARG A C 1
ATOM 666 O O . ARG A 1 83 ? -2.413 1.064 6.654 1.00 97.88 83 ARG A O 1
ATOM 673 N N . TRP A 1 84 ? -0.877 2.589 6.104 1.00 97.88 84 TRP A N 1
ATOM 674 C CA . TRP A 1 84 ? -1.852 3.599 5.691 1.00 97.88 84 TRP A CA 1
ATOM 675 C C . TRP A 1 84 ? -2.696 3.121 4.501 1.00 97.88 84 TRP A C 1
ATOM 677 O O . TRP A 1 84 ? -3.928 3.202 4.546 1.00 97.88 84 TRP A O 1
ATOM 687 N N . ARG A 1 85 ? -2.053 2.567 3.463 1.00 98.19 85 ARG A N 1
ATOM 688 C CA . ARG A 1 85 ? -2.741 2.012 2.285 1.00 98.19 85 ARG A CA 1
ATOM 689 C C . ARG A 1 85 ? -3.619 0.818 2.645 1.00 98.19 85 ARG A C 1
ATOM 691 O O . ARG A 1 85 ? -4.798 0.813 2.294 1.00 98.19 85 ARG A O 1
ATOM 698 N N . GLN A 1 86 ? -3.089 -0.134 3.412 1.00 98.50 86 GLN A N 1
ATOM 699 C CA . GLN A 1 86 ? -3.842 -1.288 3.907 1.00 98.50 86 GLN A CA 1
ATOM 700 C C . GLN A 1 86 ? -5.082 -0.862 4.695 1.00 98.50 86 GLN A C 1
ATOM 702 O O . GLN A 1 86 ? -6.163 -1.378 4.433 1.00 98.50 86 GLN A O 1
ATOM 707 N N . GLY A 1 87 ? -4.957 0.109 5.606 1.00 98.19 87 GLY A N 1
ATOM 708 C CA . GLY A 1 87 ? -6.089 0.598 6.394 1.00 98.19 87 GLY A CA 1
ATOM 709 C C . GLY A 1 87 ? -7.234 1.104 5.519 1.00 98.19 87 GLY A C 1
ATOM 710 O O . GLY A 1 87 ? -8.380 0.721 5.732 1.00 98.19 87 GLY A O 1
ATOM 711 N N . ARG A 1 88 ? -6.915 1.886 4.478 1.00 98.44 88 ARG A N 1
ATOM 712 C CA . ARG A 1 88 ? -7.916 2.384 3.519 1.00 98.44 88 ARG A CA 1
ATOM 713 C C . ARG A 1 88 ? -8.562 1.264 2.709 1.00 98.44 88 ARG A C 1
ATOM 715 O O . ARG A 1 88 ? -9.770 1.290 2.504 1.00 98.44 88 ARG A O 1
ATOM 722 N N . LEU A 1 89 ? -7.773 0.296 2.248 1.00 98.44 89 LEU A N 1
ATOM 723 C CA . LEU A 1 89 ? -8.285 -0.841 1.481 1.00 98.44 89 LEU A CA 1
ATOM 724 C C . LEU A 1 89 ? -9.198 -1.732 2.331 1.00 98.44 89 LEU A C 1
ATOM 726 O O . LEU A 1 89 ? -10.284 -2.087 1.880 1.00 98.44 89 LEU A O 1
ATOM 730 N N . TYR A 1 90 ? -8.805 -2.038 3.569 1.00 98.44 90 TYR A N 1
ATOM 731 C CA . TYR A 1 90 ? -9.641 -2.797 4.499 1.00 98.44 90 TYR A CA 1
ATOM 732 C C . TYR A 1 90 ? -10.925 -2.057 4.852 1.00 98.44 90 TYR A C 1
ATOM 734 O O . TYR A 1 90 ? -11.993 -2.661 4.857 1.00 98.44 90 TYR A O 1
ATOM 742 N N . GLU A 1 91 ? -10.843 -0.749 5.089 1.00 97.69 91 GLU A N 1
ATOM 743 C CA . GLU A 1 91 ? -12.022 0.052 5.391 1.00 97.69 91 GLU A CA 1
ATOM 744 C C . GLU A 1 91 ? -13.007 0.089 4.216 1.00 97.69 91 GLU A C 1
ATOM 746 O O . GLU A 1 91 ? -14.200 -0.123 4.418 1.00 97.69 91 GLU A O 1
ATOM 751 N N . ASN A 1 92 ? -12.513 0.273 2.987 1.00 97.00 92 ASN A N 1
ATOM 752 C CA . ASN A 1 92 ? -13.337 0.214 1.777 1.00 97.00 92 ASN A CA 1
ATOM 753 C C . ASN A 1 92 ? -13.980 -1.168 1.574 1.00 97.00 92 ASN A C 1
ATOM 755 O O . ASN A 1 92 ? -15.098 -1.257 1.076 1.00 97.00 92 ASN A O 1
ATOM 759 N N . ALA A 1 93 ? -13.287 -2.237 1.969 1.00 96.75 93 ALA A N 1
ATOM 760 C CA . ALA A 1 93 ? -13.801 -3.604 1.929 1.00 96.75 93 ALA A CA 1
ATOM 761 C C . ALA A 1 93 ? -14.745 -3.944 3.102 1.00 96.75 93 ALA A C 1
ATOM 763 O O . ALA A 1 93 ? -15.246 -5.064 3.175 1.00 96.75 93 ALA A O 1
ATOM 764 N N . GLY A 1 94 ? -14.978 -3.014 4.037 1.00 97.00 94 GLY A N 1
ATOM 765 C CA . GLY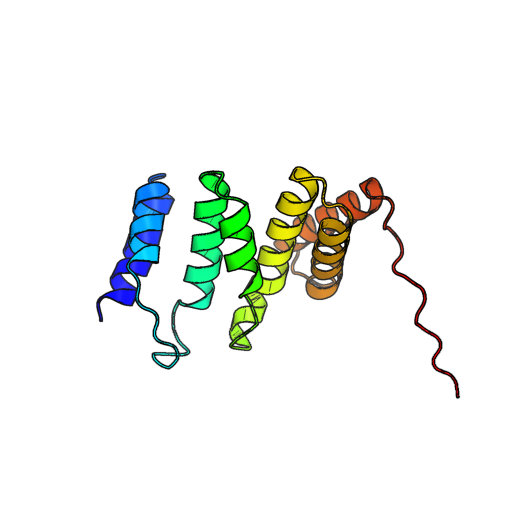 A 1 94 ? -15.801 -3.237 5.228 1.00 97.00 94 GLY A CA 1
ATOM 766 C C . GLY A 1 94 ? -15.112 -4.030 6.347 1.00 97.00 94 GLY A C 1
ATOM 767 O O . GLY A 1 94 ? -15.729 -4.274 7.386 1.00 97.00 94 GLY A O 1
ATOM 768 N N . ASP A 1 95 ? -13.833 -4.394 6.201 1.00 97.69 95 ASP A N 1
ATOM 769 C CA . ASP A 1 95 ? -13.054 -5.057 7.251 1.00 97.69 95 ASP A CA 1
ATOM 770 C C . ASP A 1 95 ? -12.546 -4.030 8.271 1.00 97.69 95 ASP A C 1
ATOM 772 O O . ASP A 1 95 ? -11.388 -3.601 8.297 1.00 97.69 95 ASP A O 1
ATOM 776 N N . ARG A 1 96 ? -13.468 -3.613 9.138 1.00 97.44 96 ARG A N 1
ATOM 777 C CA . ARG A 1 96 ? -13.209 -2.634 10.194 1.00 97.44 96 ARG A CA 1
ATOM 778 C C . ARG A 1 96 ? -12.062 -3.050 11.114 1.00 97.44 96 ARG A C 1
ATOM 780 O O . ARG A 1 96 ? -11.286 -2.190 11.527 1.00 97.44 96 ARG A O 1
ATOM 787 N N . ALA A 1 97 ? -11.972 -4.330 11.471 1.00 97.44 97 ALA A N 1
ATOM 788 C CA . ALA A 1 97 ? -10.994 -4.805 12.445 1.00 97.44 97 ALA A CA 1
ATOM 789 C C . ALA A 1 97 ? -9.566 -4.603 11.925 1.00 97.44 97 ALA A C 1
ATOM 791 O O . ALA A 1 97 ? -8.746 -3.966 12.595 1.00 97.44 97 ALA A O 1
ATOM 792 N N . ARG A 1 98 ? -9.295 -5.049 10.693 1.00 97.75 98 ARG A N 1
ATOM 793 C CA . ARG A 1 98 ? -7.976 -4.869 10.073 1.00 97.75 98 ARG A CA 1
ATOM 794 C C . ARG A 1 98 ? -7.691 -3.412 9.727 1.00 97.75 98 ARG A C 1
ATOM 796 O O . ARG A 1 98 ? -6.547 -2.974 9.853 1.00 97.75 98 ARG A O 1
ATOM 803 N N . ALA A 1 99 ? -8.711 -2.634 9.356 1.00 98.31 99 ALA A N 1
ATOM 804 C CA . ALA A 1 99 ? -8.554 -1.197 9.133 1.00 98.31 99 ALA A CA 1
ATOM 805 C C . ALA A 1 99 ? -8.053 -0.473 10.395 1.00 98.31 99 ALA A C 1
ATOM 807 O O . ALA A 1 99 ? -7.081 0.284 10.343 1.00 98.31 99 ALA A O 1
ATOM 808 N N . VAL A 1 100 ? -8.668 -0.756 11.549 1.00 98.25 100 VAL A N 1
ATOM 809 C CA . VAL A 1 100 ? -8.272 -0.188 12.847 1.00 98.25 100 VAL A CA 1
ATOM 810 C C . VAL A 1 100 ? -6.841 -0.577 13.218 1.00 98.25 100 VAL A C 1
ATOM 812 O O . VAL A 1 100 ? -6.060 0.287 13.620 1.00 98.25 100 VAL A O 1
ATOM 815 N N . GLU A 1 101 ? -6.469 -1.849 13.077 1.00 97.69 101 GLU A N 1
ATOM 816 C CA . GLU A 1 101 ? -5.105 -2.311 13.369 1.00 97.69 101 GLU A CA 1
ATOM 817 C C . GLU A 1 101 ? -4.060 -1.580 12.509 1.00 97.69 101 GLU A C 1
ATOM 819 O O . GLU A 1 101 ? -3.030 -1.102 13.007 1.00 97.69 101 GLU A O 1
ATOM 824 N N . ALA A 1 102 ?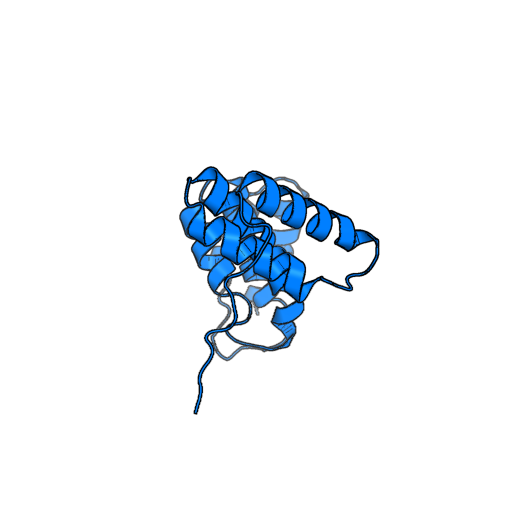 -4.350 -1.436 11.216 1.00 97.88 102 ALA A N 1
ATOM 825 C CA . ALA A 1 102 ? -3.473 -0.757 10.279 1.00 97.88 102 ALA A CA 1
ATOM 826 C C . ALA A 1 102 ? -3.298 0.728 10.645 1.00 97.88 102 ALA A C 1
ATOM 828 O O . ALA A 1 102 ? -2.164 1.196 10.776 1.00 97.88 102 ALA A O 1
ATOM 829 N N . TYR A 1 103 ? -4.386 1.454 10.923 1.00 98.25 103 TYR A N 1
ATOM 830 C CA . TYR A 1 103 ? -4.310 2.863 11.324 1.00 98.25 103 TYR A CA 1
ATOM 831 C C . TYR A 1 103 ? -3.625 3.079 12.678 1.00 98.25 103 TYR A C 1
ATOM 833 O O . TYR A 1 103 ? -2.860 4.033 12.818 1.00 98.25 103 TYR A O 1
ATOM 841 N N . ARG A 1 104 ? -3.814 2.183 13.657 1.00 97.06 104 ARG A N 1
ATOM 842 C CA . ARG A 1 104 ? -3.062 2.222 14.928 1.00 97.06 104 ARG A CA 1
ATOM 843 C C . ARG A 1 104 ? -1.564 2.055 14.711 1.00 97.06 104 ARG A C 1
ATOM 845 O O . ARG A 1 104 ? -0.758 2.670 15.405 1.00 97.06 104 ARG A O 1
ATOM 852 N N . THR A 1 105 ? -1.173 1.230 13.744 1.00 96.44 105 THR A N 1
ATOM 853 C CA . THR A 1 105 ? 0.242 1.080 13.401 1.00 96.44 105 THR A CA 1
ATOM 854 C C . THR A 1 105 ? 0.810 2.375 12.826 1.00 96.44 105 THR A C 1
ATOM 856 O O . THR A 1 105 ? 1.893 2.777 13.242 1.00 96.44 105 THR A O 1
ATOM 859 N N . VAL A 1 106 ? 0.067 3.072 11.957 1.00 97.12 106 VAL A N 1
ATOM 860 C CA . VAL A 1 106 ? 0.476 4.385 11.423 1.00 97.12 106 VAL A CA 1
ATOM 861 C C . VAL A 1 106 ? 0.710 5.388 12.551 1.00 97.12 106 VAL A C 1
ATOM 863 O O . VAL A 1 106 ? 1.790 5.969 12.634 1.00 97.12 106 VAL A O 1
ATOM 866 N N . THR A 1 107 ? -0.261 5.564 13.453 1.00 95.81 107 THR A N 1
ATOM 867 C CA . THR A 1 107 ? -0.146 6.553 14.538 1.00 95.81 107 THR A CA 1
ATOM 868 C C . THR A 1 107 ? 0.962 6.217 15.531 1.00 95.81 107 THR A C 1
ATOM 870 O O . THR A 1 107 ? 1.572 7.125 16.086 1.00 95.81 107 THR A O 1
ATOM 873 N N . ARG A 1 108 ? 1.274 4.930 15.724 1.00 94.75 108 ARG A N 1
ATOM 874 C CA . ARG A 1 108 ? 2.381 4.476 16.574 1.00 94.75 108 ARG A CA 1
ATOM 875 C C . ARG A 1 108 ? 3.752 4.687 15.930 1.00 94.75 108 ARG A C 1
ATOM 877 O O . ARG A 1 108 ? 4.650 5.192 16.597 1.00 94.75 108 ARG A O 1
ATOM 884 N N . VAL A 1 109 ? 3.925 4.270 14.673 1.00 93.19 109 VAL A N 1
ATOM 885 C CA . VAL A 1 109 ? 5.220 4.306 13.963 1.00 93.19 109 VAL A CA 1
ATOM 886 C C . VAL A 1 109 ? 5.611 5.737 13.600 1.00 93.19 109 VAL A C 1
ATOM 888 O O . VAL A 1 109 ? 6.774 6.104 13.718 1.00 93.19 109 VAL A O 1
ATOM 891 N N . TRP A 1 110 ? 4.643 6.566 13.215 1.00 94.69 110 TRP A N 1
ATOM 892 C CA . TRP A 1 110 ? 4.862 7.954 12.808 1.00 94.69 110 TRP A CA 1
ATOM 893 C C . TRP A 1 110 ? 4.437 8.982 13.864 1.00 94.69 110 TRP A C 1
ATOM 895 O O . TRP A 1 110 ? 4.190 10.139 13.535 1.00 94.69 110 TRP A O 1
ATOM 905 N N . ARG A 1 111 ? 4.389 8.605 15.150 1.00 91.81 111 ARG A N 1
ATOM 906 C CA . ARG A 1 111 ? 3.982 9.514 16.243 1.00 91.81 111 ARG A CA 1
ATOM 907 C C . ARG A 1 111 ? 4.766 10.834 16.288 1.00 91.81 111 ARG A C 1
ATOM 909 O O . ARG A 1 111 ? 4.211 11.867 16.641 1.00 91.81 111 ARG A O 1
ATOM 916 N N . GLU A 1 112 ? 6.040 10.787 15.906 1.00 90.88 112 GLU A N 1
ATOM 917 C CA . GLU A 1 112 ? 6.991 11.906 15.916 1.00 90.88 112 GLU A CA 1
ATOM 918 C C . GLU A 1 112 ? 7.447 12.266 14.494 1.00 90.88 112 GLU A C 1
ATOM 920 O O . GLU A 1 112 ? 8.513 12.841 14.307 1.00 90.88 112 GLU A O 1
ATOM 925 N N . ALA A 1 113 ? 6.658 11.916 13.473 1.00 90.12 113 ALA A N 1
ATOM 926 C CA . ALA A 1 113 ? 7.057 12.136 12.091 1.00 90.12 113 ALA A CA 1
ATOM 927 C C . ALA A 1 113 ? 7.278 13.624 11.768 1.00 90.12 113 ALA A C 1
ATOM 929 O O . ALA A 1 113 ? 6.660 14.522 12.365 1.00 90.12 113 ALA A O 1
ATOM 930 N N . ASP A 1 114 ? 8.141 13.865 10.781 1.00 90.94 114 ASP A N 1
ATOM 931 C CA . ASP A 1 114 ? 8.419 15.198 10.256 1.00 90.94 114 ASP A CA 1
ATOM 932 C C . ASP A 1 114 ? 7.133 15.893 9.789 1.00 90.94 114 ASP A C 1
ATOM 934 O O . ASP A 1 114 ? 6.178 15.219 9.378 1.00 90.94 114 ASP A O 1
ATOM 938 N N . PRO A 1 115 ? 7.078 17.240 9.809 1.00 90.69 115 PRO A N 1
ATOM 939 C CA . PRO A 1 115 ? 5.857 17.987 9.517 1.00 90.69 115 PRO A CA 1
ATOM 940 C C . PRO A 1 115 ? 5.091 17.545 8.255 1.00 90.69 115 PRO A C 1
ATOM 942 O O . PRO A 1 115 ? 3.873 17.394 8.362 1.00 90.69 115 PRO A O 1
ATOM 945 N N . PRO A 1 116 ? 5.738 17.243 7.107 1.00 88.00 116 PRO A N 1
ATOM 946 C CA . PRO A 1 116 ? 5.027 16.792 5.906 1.00 88.00 116 PRO A CA 1
ATOM 947 C C . PRO A 1 116 ? 4.268 15.465 6.077 1.00 88.00 116 PRO A C 1
ATOM 949 O O . PRO A 1 116 ? 3.276 15.228 5.394 1.00 88.00 116 PRO A O 1
ATOM 952 N N . LEU A 1 117 ? 4.708 14.596 6.990 1.00 87.62 117 LEU A N 1
ATOM 953 C CA . LEU A 1 117 ? 4.132 13.265 7.212 1.00 87.62 117 LEU A CA 1
ATOM 954 C C . LEU A 1 117 ? 3.059 13.254 8.317 1.00 87.62 117 LEU A C 1
ATOM 956 O O . LEU A 1 117 ? 2.259 12.317 8.397 1.00 87.62 117 LEU A O 1
ATOM 960 N N . ARG A 1 118 ? 2.986 14.306 9.147 1.00 91.31 118 ARG A N 1
ATOM 961 C CA . ARG A 1 118 ? 1.999 14.424 10.242 1.00 91.31 118 ARG A CA 1
ATOM 962 C C . ARG A 1 118 ? 0.555 14.480 9.758 1.00 91.31 118 ARG A C 1
ATOM 964 O O . ARG A 1 118 ? -0.352 14.086 10.492 1.00 91.31 118 ARG A O 1
ATOM 971 N N . GLU A 1 119 ? 0.330 14.935 8.530 1.00 93.38 119 GLU A N 1
ATOM 972 C CA . GLU A 1 119 ? -1.007 14.953 7.937 1.00 93.38 119 GLU A CA 1
ATOM 973 C C . GLU A 1 119 ? -1.574 13.529 7.816 1.00 93.38 119 GLU A C 1
ATOM 975 O O . GLU A 1 119 ? -2.711 13.278 8.213 1.00 93.38 119 GLU A O 1
ATOM 980 N N . ILE A 1 120 ? -0.758 12.551 7.405 1.00 94.50 120 ILE A N 1
ATOM 981 C CA . ILE A 1 120 ? -1.183 11.144 7.318 1.00 94.50 120 ILE A CA 1
ATOM 982 C C . ILE A 1 120 ? -1.530 10.594 8.709 1.00 94.50 120 ILE A C 1
ATOM 984 O O . ILE A 1 120 ? -2.536 9.904 8.876 1.00 94.50 120 ILE A O 1
ATOM 988 N N . VAL A 1 121 ? -0.750 10.943 9.735 1.00 95.75 121 VAL A N 1
ATOM 989 C CA . VAL A 1 121 ? -1.016 10.554 11.133 1.00 95.75 121 VAL A CA 1
ATOM 990 C C . VAL A 1 121 ? -2.330 11.156 11.635 1.00 95.75 121 VAL A C 1
ATOM 992 O O . VAL A 1 121 ? -3.121 10.485 12.305 1.00 95.75 121 VAL A O 1
ATOM 995 N N . THR A 1 122 ? -2.592 12.411 11.276 1.00 95.31 122 THR A N 1
ATOM 996 C CA . THR A 1 122 ? -3.822 13.130 11.624 1.00 95.31 122 THR A CA 1
ATOM 997 C C . THR A 1 122 ? -5.036 12.490 10.953 1.00 95.31 122 THR A C 1
ATOM 999 O O . THR A 1 122 ? -6.058 12.262 11.611 1.00 95.31 122 THR A O 1
ATOM 1002 N N . GLN A 1 123 ? -4.920 12.124 9.674 1.00 96.38 123 GLN A N 1
ATOM 1003 C CA . GLN A 1 123 ? -5.963 11.402 8.949 1.00 96.38 123 GLN A CA 1
ATOM 1004 C C . GLN A 1 123 ? -6.204 10.010 9.536 1.00 96.38 123 GLN A C 1
ATOM 1006 O O . GLN A 1 123 ? -7.353 9.678 9.823 1.00 96.38 123 GLN A O 1
ATOM 1011 N N . ALA A 1 124 ? -5.155 9.224 9.795 1.00 96.81 124 ALA A N 1
ATOM 1012 C CA . ALA A 1 124 ? -5.270 7.909 10.430 1.00 96.81 124 ALA A CA 1
ATOM 1013 C C . ALA A 1 124 ? -5.969 8.003 11.795 1.00 96.81 124 ALA A C 1
ATOM 1015 O O . ALA A 1 124 ? -6.902 7.252 12.075 1.00 96.81 124 ALA A O 1
ATOM 1016 N N . SER A 1 125 ? -5.597 8.996 12.607 1.00 95.88 125 SER A N 1
ATOM 1017 C CA . SER A 1 125 ? -6.248 9.271 13.892 1.00 95.88 125 SER A CA 1
ATOM 1018 C C . SER A 1 125 ? -7.731 9.590 13.714 1.00 95.88 125 SER A C 1
ATOM 1020 O O . SER A 1 125 ? -8.562 9.057 14.442 1.00 95.88 125 SER A O 1
ATOM 1022 N N . ARG A 1 126 ? -8.092 10.415 12.722 1.00 97.06 126 ARG A N 1
ATOM 1023 C CA . ARG A 1 126 ? -9.493 10.727 12.400 1.00 97.06 126 ARG A CA 1
ATOM 1024 C C . ARG A 1 126 ? -10.268 9.483 11.966 1.00 97.06 126 ARG A C 1
ATOM 1026 O O . ARG A 1 126 ? -11.389 9.303 12.430 1.00 97.06 126 ARG A O 1
ATOM 1033 N N . ARG A 1 127 ? -9.682 8.616 11.131 1.00 97.62 127 ARG A N 1
ATOM 1034 C CA . ARG A 1 127 ? -10.313 7.344 10.740 1.00 97.62 127 ARG A CA 1
ATOM 1035 C C . ARG A 1 127 ? -10.544 6.447 11.947 1.00 97.62 127 ARG A C 1
ATOM 1037 O O . ARG A 1 127 ? -11.641 5.926 12.081 1.00 97.62 127 ARG A O 1
ATOM 1044 N N . LEU A 1 128 ? -9.592 6.350 12.879 1.00 97.56 128 LEU A N 1
ATOM 1045 C CA . LEU A 1 128 ? -9.797 5.622 14.138 1.00 97.56 128 LEU A CA 1
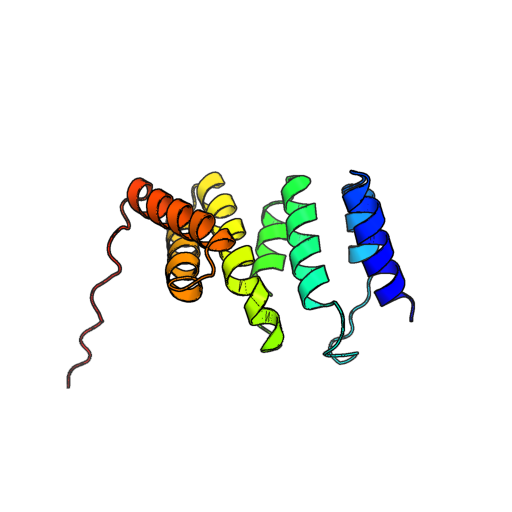ATOM 1046 C C . LEU A 1 128 ? -10.988 6.162 14.943 1.00 97.56 128 LEU A C 1
ATOM 1048 O O . LEU A 1 128 ? -11.749 5.361 15.475 1.00 97.56 128 LEU A O 1
ATOM 1052 N N . ARG A 1 129 ? -11.206 7.484 14.978 1.00 95.81 129 ARG A N 1
ATOM 1053 C CA . ARG A 1 129 ? -12.398 8.098 15.605 1.00 95.81 129 ARG A CA 1
ATOM 1054 C C . ARG A 1 129 ? -13.693 7.693 14.934 1.00 95.81 129 ARG A C 1
ATOM 1056 O O . ARG A 1 129 ? -14.609 7.203 15.584 1.00 95.81 129 ARG A O 1
ATOM 1063 N N . THR A 1 130 ? -13.746 7.843 13.613 1.00 95.88 130 THR A N 1
ATOM 1064 C CA . THR A 1 130 ? -14.898 7.418 12.808 1.00 95.88 130 THR A CA 1
ATOM 1065 C C . THR A 1 130 ? -15.177 5.926 12.995 1.00 95.88 130 THR A C 1
ATOM 1067 O O . THR A 1 130 ? -16.326 5.505 13.098 1.00 95.88 130 THR A O 1
ATOM 1070 N N . LEU A 1 131 ? -14.118 5.127 13.117 1.00 95.25 131 LEU A N 1
ATOM 1071 C CA . LEU A 1 131 ? -14.181 3.704 13.399 1.00 95.25 131 LEU A CA 1
ATOM 1072 C C . LEU A 1 131 ? -14.268 3.389 14.903 1.00 95.25 131 LEU A C 1
ATOM 1074 O O . LEU A 1 131 ? -13.949 2.271 15.291 1.00 95.25 131 LEU A O 1
ATOM 1078 N N . GLY A 1 132 ? -14.692 4.325 15.760 1.00 92.19 132 GLY A N 1
ATOM 1079 C CA . GLY A 1 132 ? -14.945 4.109 17.194 1.00 92.19 132 GLY A CA 1
ATOM 1080 C C . GLY A 1 132 ? -13.796 3.455 17.976 1.00 92.19 132 GLY A C 1
ATOM 1081 O O . GLY A 1 132 ? -14.050 2.707 18.914 1.00 92.19 132 GLY A O 1
ATOM 1082 N N . ALA A 1 133 ? -12.547 3.675 17.561 1.00 87.06 133 ALA A N 1
ATOM 1083 C CA . ALA A 1 133 ? -11.355 2.964 18.026 1.00 87.06 133 ALA A CA 1
ATOM 1084 C C . ALA A 1 133 ? -10.289 3.896 18.637 1.00 87.06 133 ALA A C 1
ATOM 1086 O O . ALA A 1 133 ? -9.101 3.565 18.633 1.00 87.06 133 ALA A O 1
ATOM 1087 N N . GLU A 1 134 ? -10.714 5.046 19.175 1.00 68.75 134 GLU A N 1
ATOM 1088 C CA . GLU A 1 134 ? -9.874 6.098 19.785 1.00 68.75 134 GLU A CA 1
ATOM 1089 C C . GLU A 1 134 ? -8.965 5.628 20.923 1.00 68.75 134 GLU A C 1
ATOM 1091 O O . GLU A 1 134 ? -7.930 6.240 21.179 1.00 68.75 134 GLU A O 1
ATOM 1096 N N . ARG A 1 135 ? -9.321 4.521 21.578 1.00 63.38 135 ARG A N 1
ATOM 1097 C CA . ARG A 1 135 ? -8.563 3.906 22.668 1.00 63.38 135 ARG A CA 1
ATOM 1098 C C . ARG A 1 135 ? -8.246 2.451 22.303 1.00 63.38 135 ARG A C 1
ATOM 1100 O O . ARG A 1 135 ? -9.112 1.730 21.808 1.00 63.38 135 ARG A O 1
ATOM 1107 N N . SER A 1 136 ? -6.994 2.033 22.487 1.00 51.50 136 SER A N 1
ATOM 1108 C CA . SER A 1 136 ? -6.575 0.625 22.380 1.00 51.50 136 SER A CA 1
ATOM 1109 C C . SER A 1 136 ? -7.007 -0.175 23.620 1.00 51.50 136 SER A C 1
ATOM 1111 O O . SER A 1 136 ? -7.309 0.448 24.641 1.00 51.50 136 SER A O 1
ATOM 1113 N N . PRO A 1 137 ? -7.056 -1.522 23.532 1.00 45.06 137 PRO A N 1
ATOM 1114 C CA . PRO A 1 137 ? -7.403 -2.396 24.651 1.00 45.06 137 PRO A CA 1
ATOM 1115 C C . PRO A 1 137 ? -6.471 -2.117 25.830 1.00 45.06 137 PRO A C 1
ATOM 1117 O O . PRO A 1 137 ? -5.295 -1.807 25.620 1.00 45.06 137 PRO A O 1
ATOM 1120 N N . GLU A 1 138 ? -7.005 -2.206 27.046 1.00 42.25 138 GLU A N 1
ATOM 1121 C CA . GLU A 1 138 ? -6.204 -2.195 28.269 1.00 42.25 138 GLU A CA 1
ATOM 1122 C C . GLU A 1 138 ? -5.034 -3.185 28.144 1.00 42.25 138 GLU A C 1
ATOM 1124 O O . GLU A 1 138 ? -5.181 -4.219 27.482 1.00 42.25 138 GLU A O 1
ATOM 1129 N N . PRO A 1 139 ? -3.860 -2.888 28.730 1.00 42.81 139 PRO A N 1
ATOM 1130 C CA . PRO A 1 139 ? -2.812 -3.891 28.819 1.00 42.81 139 PRO A CA 1
ATOM 1131 C C . PRO A 1 139 ? -3.401 -5.126 29.508 1.00 42.81 139 PRO A C 1
ATOM 1133 O O . PRO A 1 139 ? -4.008 -5.000 30.569 1.00 42.81 139 PRO A O 1
ATOM 1136 N N . GLU A 1 140 ? -3.241 -6.309 28.905 1.00 46.59 140 GLU A N 1
ATOM 1137 C CA . GLU A 1 140 ? -3.439 -7.567 29.621 1.00 46.59 140 GLU A CA 1
ATOM 1138 C C . GLU A 1 140 ? -2.530 -7.514 30.848 1.00 46.59 140 GLU A C 1
ATOM 1140 O O . GLU A 1 140 ? -1.306 -7.635 30.752 1.00 46.59 140 GLU A O 1
ATOM 1145 N N . THR A 1 141 ? -3.141 -7.267 32.000 1.00 47.94 141 THR A N 1
ATOM 1146 C CA . THR A 1 141 ? -2.535 -7.413 33.310 1.00 47.94 141 THR A CA 1
ATOM 1147 C C . THR A 1 141 ? -2.122 -8.873 33.453 1.00 47.94 141 THR A C 1
ATOM 1149 O O . THR A 1 141 ? -2.888 -9.701 33.935 1.00 47.94 141 THR A O 1
ATOM 1152 N N . ARG A 1 142 ? -0.913 -9.224 33.011 1.00 47.19 142 ARG A N 1
ATOM 1153 C CA . ARG A 1 142 ? -0.255 -10.433 33.497 1.00 47.19 142 ARG A CA 1
ATOM 1154 C C . ARG A 1 142 ? 0.385 -10.091 34.833 1.00 47.19 142 ARG A C 1
ATOM 1156 O O . ARG A 1 142 ? 1.452 -9.492 34.887 1.00 47.19 142 ARG A O 1
ATOM 1163 N N . LEU A 1 143 ? -0.335 -10.447 35.888 1.00 40.47 143 LEU A N 1
ATOM 1164 C CA . LEU A 1 143 ? 0.203 -10.743 37.212 1.00 40.47 143 LEU A CA 1
ATOM 1165 C C . LEU A 1 143 ? -0.148 -12.206 37.527 1.00 40.47 143 LEU A C 1
ATOM 1167 O O . LEU A 1 143 ? -1.209 -12.659 37.079 1.00 40.47 143 LEU A O 1
ATOM 1171 N N . PRO A 1 144 ? 0.655 -12.931 38.322 1.00 49.34 144 PRO A N 1
ATOM 1172 C CA . PRO A 1 144 ? 1.880 -12.520 39.016 1.00 49.34 144 PRO A CA 1
ATOM 1173 C C . PRO A 1 144 ? 3.182 -13.006 38.355 1.00 49.34 144 PRO A C 1
ATOM 1175 O O . PRO A 1 144 ? 3.148 -14.002 37.598 1.00 49.34 144 PRO A O 1
#

Solvent-accessible surface area (backbone atoms only — not comparable to full-atom values): 8059 Å² total; per-residue (Å²): 127,64,36,65,60,25,49,54,50,16,52,55,29,42,78,71,69,36,45,69,61,14,40,53,28,50,74,70,33,72,79,50,101,80,66,56,103,72,86,48,67,64,58,50,39,50,47,48,18,49,43,29,42,75,73,67,40,48,71,63,14,47,55,39,39,65,58,58,59,72,83,50,80,82,31,54,82,47,45,42,61,37,24,47,54,44,15,54,53,27,46,76,71,65,38,53,70,61,14,46,54,22,26,52,47,22,42,63,73,42,68,82,44,58,76,90,53,38,58,59,31,52,50,33,53,50,49,26,48,77,65,75,47,80,67,77,80,76,79,83,80,83,73,133

pLDDT: mean 87.12, std 15.82, range [40.47, 98.5]

Mean predicted aligned error: 6.82 Å